Protein AF-A0A4S4M0J4-F1 (afdb_monomer)

Structure (mmCIF, N/CA/C/O backbone):
data_AF-A0A4S4M0J4-F1
#
_entry.id   AF-A0A4S4M0J4-F1
#
loop_
_atom_site.group_PDB
_atom_site.id
_atom_site.type_symbol
_atom_site.label_atom_id
_atom_site.label_alt_id
_atom_site.label_comp_id
_atom_site.label_asym_id
_atom_site.label_entity_id
_atom_site.label_seq_id
_atom_site.pdbx_PDB_ins_code
_atom_site.Cartn_x
_atom_site.Cartn_y
_atom_site.Cartn_z
_atom_site.occupancy
_atom_site.B_iso_or_equiv
_atom_site.auth_seq_id
_atom_site.auth_comp_id
_atom_site.auth_asym_id
_atom_site.auth_atom_id
_atom_site.pdbx_PDB_model_num
ATOM 1 N N . MET A 1 1 ? -16.178 -8.571 -2.410 1.00 69.69 1 MET A N 1
ATOM 2 C CA . MET A 1 1 ? -14.983 -8.823 -3.240 1.00 69.69 1 MET A CA 1
ATOM 3 C C . MET A 1 1 ? -13.783 -8.350 -2.456 1.00 69.69 1 MET A C 1
ATOM 5 O O . MET A 1 1 ? -13.814 -7.207 -2.012 1.00 69.69 1 MET A O 1
ATOM 9 N N . THR A 1 2 ? -12.814 -9.233 -2.221 1.00 88.19 2 THR A N 1
ATOM 10 C CA . THR A 1 2 ? -11.553 -8.866 -1.569 1.00 88.19 2 THR A CA 1
ATOM 11 C C . THR A 1 2 ? -10.669 -8.123 -2.563 1.00 88.19 2 THR A C 1
ATOM 13 O O . THR A 1 2 ? -10.664 -8.451 -3.751 1.00 88.19 2 THR A O 1
ATOM 16 N N . THR A 1 3 ? -9.973 -7.083 -2.115 1.00 93.06 3 THR A N 1
ATOM 17 C CA . THR A 1 3 ? -9.018 -6.355 -2.967 1.00 93.06 3 THR A CA 1
ATOM 18 C C . THR A 1 3 ? -7.692 -7.120 -3.063 1.00 93.06 3 THR A C 1
ATOM 20 O O . THR A 1 3 ? -7.375 -7.930 -2.195 1.00 93.06 3 THR A O 1
ATOM 23 N N . ALA A 1 4 ? -6.878 -6.850 -4.090 1.00 95.25 4 ALA A N 1
ATOM 24 C CA . ALA A 1 4 ? -5.557 -7.479 -4.233 1.00 95.25 4 ALA A CA 1
ATOM 25 C C . ALA A 1 4 ? -4.640 -7.213 -3.022 1.00 95.25 4 ALA A C 1
ATOM 27 O O . ALA A 1 4 ? -3.875 -8.079 -2.614 1.00 95.25 4 ALA A O 1
ATOM 28 N N . ILE A 1 5 ? -4.758 -6.039 -2.394 1.0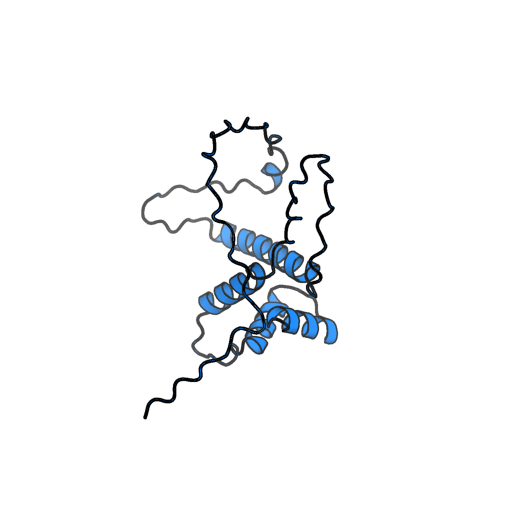0 95.50 5 ILE A N 1
ATOM 29 C CA . ILE A 1 5 ? -3.996 -5.699 -1.186 1.00 95.50 5 ILE A CA 1
ATOM 30 C C . ILE A 1 5 ? -4.524 -6.425 0.063 1.00 95.50 5 ILE A C 1
ATOM 32 O O . ILE A 1 5 ? -3.725 -6.870 0.879 1.00 95.50 5 ILE A O 1
ATOM 36 N N . GLU A 1 6 ? -5.838 -6.655 0.182 1.00 95.00 6 GLU A N 1
ATOM 37 C CA . GLU A 1 6 ? -6.399 -7.512 1.242 1.00 95.00 6 GLU A CA 1
ATOM 38 C C . GLU A 1 6 ? -5.930 -8.964 1.087 1.00 95.00 6 GLU A C 1
ATOM 40 O O . GLU A 1 6 ? -5.603 -9.617 2.077 1.00 95.00 6 GLU A O 1
ATOM 45 N N . GLN A 1 7 ? -5.858 -9.464 -0.151 1.00 96.25 7 GLN A N 1
ATOM 46 C CA . GLN A 1 7 ? -5.323 -10.796 -0.447 1.00 96.25 7 GLN A CA 1
ATOM 47 C C . GLN A 1 7 ? -3.831 -10.891 -0.102 1.00 96.25 7 GLN A C 1
ATOM 49 O O . GLN A 1 7 ? -3.422 -11.849 0.551 1.00 96.25 7 GLN A O 1
ATOM 54 N N . ALA A 1 8 ? -3.039 -9.872 -0.450 1.00 96.88 8 ALA A N 1
ATOM 55 C CA . ALA A 1 8 ? -1.618 -9.813 -0.114 1.00 96.88 8 ALA A CA 1
ATOM 56 C C . ALA A 1 8 ? -1.370 -9.820 1.401 1.00 96.88 8 ALA A C 1
ATOM 58 O O . ALA A 1 8 ? -0.534 -10.579 1.891 1.00 96.88 8 ALA A O 1
ATOM 59 N N . ILE A 1 9 ? -2.135 -9.026 2.157 1.00 96.69 9 ILE A N 1
ATOM 60 C CA . ILE A 1 9 ? -2.047 -9.002 3.622 1.00 96.69 9 ILE A CA 1
ATOM 61 C C . ILE A 1 9 ? -2.471 -10.351 4.210 1.00 96.69 9 ILE A C 1
ATOM 63 O O . ILE A 1 9 ? -1.772 -10.894 5.063 1.00 96.69 9 ILE A O 1
ATOM 67 N N . SER A 1 10 ? -3.571 -10.933 3.723 1.00 97.12 10 SER A N 1
ATOM 68 C CA . SER A 1 10 ? -4.025 -12.255 4.168 1.00 97.12 10 SER A CA 1
ATOM 69 C C . SER A 1 10 ? -2.948 -13.326 3.953 1.00 97.12 10 SER A C 1
ATOM 71 O O . SER A 1 10 ? -2.678 -14.117 4.857 1.00 97.12 10 SER A O 1
ATOM 73 N N . HIS A 1 11 ? -2.270 -13.302 2.803 1.00 97.88 11 HIS A N 1
ATOM 74 C CA . HIS A 1 11 ? -1.171 -14.213 2.491 1.00 97.88 11 HIS A CA 1
ATOM 75 C C . HIS A 1 11 ? 0.030 -14.041 3.438 1.00 97.88 11 HIS A C 1
ATOM 77 O O . HIS A 1 11 ? 0.590 -15.028 3.920 1.00 97.88 11 HIS A O 1
ATOM 83 N N . LEU A 1 12 ? 0.412 -12.804 3.767 1.00 97.62 12 LEU A N 1
ATOM 84 C CA . L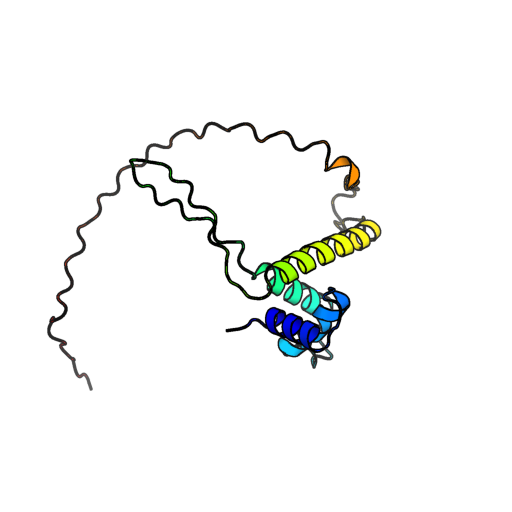EU A 1 12 ? 1.487 -12.539 4.733 1.00 97.62 12 LEU A CA 1
ATOM 85 C C . LEU A 1 12 ? 1.140 -13.031 6.139 1.00 97.62 12 LEU A C 1
ATOM 87 O O . LEU A 1 12 ? 1.976 -13.638 6.805 1.00 97.62 12 LEU A O 1
ATOM 91 N N . ILE A 1 13 ? -0.109 -12.840 6.568 1.00 97.12 13 ILE A N 1
ATOM 92 C CA . ILE A 1 13 ? -0.591 -13.337 7.862 1.00 97.12 13 ILE A CA 1
ATOM 93 C C . ILE A 1 13 ? -0.538 -14.869 7.899 1.00 97.12 13 ILE A C 1
ATOM 95 O O . ILE A 1 13 ? -0.057 -15.448 8.873 1.00 97.12 13 ILE A O 1
ATOM 99 N N . GLN A 1 14 ? -0.982 -15.536 6.829 1.00 97.69 14 GLN A N 1
ATOM 100 C CA . GLN A 1 14 ? -0.949 -17.000 6.724 1.00 97.69 14 GLN A CA 1
ATOM 101 C C . GLN A 1 14 ? 0.481 -17.551 6.740 1.00 97.69 14 GLN A C 1
ATOM 103 O O . GLN A 1 14 ? 0.750 -18.554 7.399 1.00 97.69 14 GLN A O 1
ATOM 108 N N . THR A 1 15 ? 1.409 -16.870 6.066 1.00 98.00 15 THR A N 1
ATOM 109 C CA . THR A 1 15 ? 2.832 -17.245 6.024 1.00 98.00 15 THR A CA 1
ATOM 110 C C . THR A 1 15 ? 3.630 -16.756 7.238 1.00 98.00 15 THR A C 1
ATOM 112 O O . THR A 1 15 ? 4.825 -17.032 7.330 1.00 98.00 15 THR A O 1
ATOM 115 N N . ARG A 1 16 ? 2.980 -16.077 8.198 1.00 97.25 16 ARG A N 1
ATOM 116 C CA . ARG A 1 16 ? 3.592 -15.482 9.402 1.00 97.25 16 ARG A CA 1
ATOM 117 C C . ARG A 1 16 ? 4.748 -14.526 9.088 1.00 97.25 16 ARG A C 1
ATOM 119 O O . ARG A 1 16 ? 5.715 -14.442 9.842 1.00 97.25 16 ARG A O 1
ATOM 126 N N . GLN A 1 17 ? 4.643 -13.808 7.977 1.00 97.81 17 GLN A N 1
ATOM 127 C CA . GLN A 1 17 ? 5.608 -12.795 7.569 1.00 97.81 17 GLN A CA 1
ATOM 128 C C . GLN A 1 17 ? 5.212 -11.403 8.087 1.00 97.81 17 GLN A C 1
ATOM 130 O O . GLN A 1 17 ? 4.028 -11.135 8.311 1.00 97.81 17 GLN A O 1
ATOM 135 N N . PRO A 1 18 ? 6.184 -10.493 8.280 1.00 96.62 18 PRO A N 1
ATOM 136 C CA . PRO A 1 18 ? 5.899 -9.146 8.755 1.00 96.62 18 PRO A CA 1
ATOM 137 C C . PRO A 1 18 ? 5.164 -8.317 7.691 1.00 96.62 18 PRO A C 1
ATOM 139 O O . PRO A 1 18 ? 5.561 -8.271 6.525 1.00 96.62 18 PRO A O 1
ATOM 142 N N . ILE A 1 19 ? 4.125 -7.593 8.111 1.00 96.62 19 ILE A N 1
ATOM 143 C CA . ILE A 1 19 ? 3.335 -6.707 7.244 1.00 96.62 19 ILE A CA 1
ATOM 144 C C . ILE A 1 19 ? 4.090 -5.386 7.068 1.00 96.62 19 ILE A C 1
ATOM 146 O O . ILE A 1 19 ? 3.825 -4.396 7.738 1.00 96.62 19 ILE A O 1
ATOM 150 N N . THR A 1 20 ? 5.075 -5.391 6.176 1.00 96.12 20 THR A N 1
ATOM 151 C CA . THR A 1 20 ? 5.873 -4.210 5.815 1.00 96.12 20 THR A CA 1
ATOM 152 C C . THR A 1 20 ? 5.783 -3.959 4.315 1.00 96.12 20 THR A C 1
ATOM 154 O O . THR A 1 20 ? 5.588 -4.898 3.543 1.00 96.12 20 THR A O 1
ATOM 157 N N . VAL A 1 21 ? 5.976 -2.710 3.876 1.00 93.88 21 VAL A N 1
ATOM 158 C CA . VAL A 1 21 ? 5.891 -2.317 2.451 1.00 93.88 21 VAL A CA 1
ATOM 159 C C . VAL A 1 21 ? 6.728 -3.229 1.544 1.00 93.88 21 VAL A C 1
ATOM 161 O O . VAL A 1 21 ? 6.234 -3.689 0.520 1.00 93.88 21 VAL A O 1
ATOM 164 N N . SER A 1 22 ? 7.959 -3.555 1.949 1.00 93.62 22 SER A N 1
ATOM 165 C CA . SER A 1 22 ? 8.889 -4.393 1.178 1.00 93.62 22 SER A CA 1
ATOM 166 C C . SER A 1 22 ? 8.387 -5.822 0.951 1.00 93.62 22 SER A C 1
ATOM 168 O O . SER A 1 22 ? 8.733 -6.428 -0.056 1.00 93.62 22 SER A O 1
ATOM 170 N N . HIS A 1 23 ? 7.569 -6.352 1.864 1.00 96.12 23 HIS A N 1
ATOM 171 C CA . HIS A 1 23 ? 6.988 -7.693 1.752 1.00 96.12 23 HIS A CA 1
ATOM 172 C C . HIS A 1 23 ? 5.612 -7.655 1.077 1.00 96.12 23 HIS A C 1
ATOM 174 O O . HIS A 1 23 ? 5.282 -8.531 0.281 1.00 96.12 23 HIS A O 1
ATOM 180 N N . VAL A 1 24 ? 4.814 -6.619 1.352 1.00 96.44 24 VAL A N 1
ATOM 181 C CA . VAL A 1 24 ? 3.462 -6.473 0.796 1.00 96.44 24 VAL A CA 1
ATOM 182 C C . VAL A 1 24 ? 3.500 -6.131 -0.688 1.00 96.44 24 VAL A C 1
ATOM 184 O O . VAL A 1 24 ? 2.731 -6.712 -1.445 1.00 96.44 24 VAL A O 1
ATOM 187 N N . LEU A 1 25 ? 4.379 -5.222 -1.119 1.00 94.25 25 LEU A N 1
ATOM 188 C CA . LEU A 1 25 ? 4.454 -4.760 -2.507 1.00 94.25 25 LEU A CA 1
ATOM 189 C C . LEU A 1 25 ? 4.634 -5.904 -3.527 1.00 94.25 25 LEU A C 1
ATOM 191 O O . LEU A 1 25 ? 3.804 -5.996 -4.433 1.00 94.25 25 LEU A O 1
ATOM 195 N N . PRO A 1 26 ? 5.634 -6.803 -3.414 1.00 94.62 26 PRO A N 1
ATOM 196 C CA . PRO A 1 26 ? 5.817 -7.870 -4.402 1.00 94.62 26 PRO A CA 1
ATOM 197 C C . PRO A 1 26 ? 4.629 -8.842 -4.447 1.00 94.62 26 PRO A C 1
ATOM 199 O O . PRO A 1 26 ? 4.200 -9.247 -5.527 1.00 94.62 26 PRO A O 1
ATOM 202 N N . ILE A 1 27 ? 4.042 -9.163 -3.292 1.00 96.81 27 ILE A N 1
ATOM 203 C CA . ILE A 1 27 ? 2.876 -10.052 -3.195 1.00 96.81 27 ILE A CA 1
ATOM 204 C C . ILE A 1 27 ? 1.622 -9.367 -3.756 1.00 96.81 27 ILE A C 1
ATOM 206 O O . ILE A 1 27 ? 0.816 -9.990 -4.445 1.00 96.81 27 ILE A O 1
ATOM 210 N N . TYR A 1 28 ? 1.457 -8.066 -3.510 1.00 96.06 28 TYR A N 1
ATOM 211 C CA . TYR A 1 28 ? 0.389 -7.268 -4.101 1.00 96.06 28 TYR A CA 1
ATOM 212 C C . TYR A 1 28 ? 0.469 -7.283 -5.627 1.00 96.06 28 TYR A C 1
ATOM 214 O O . TYR A 1 28 ? -0.548 -7.518 -6.276 1.00 96.06 28 TYR A O 1
ATOM 222 N N . LEU A 1 29 ? 1.659 -7.081 -6.204 1.00 94.75 29 LEU A N 1
ATOM 223 C CA . LEU A 1 29 ? 1.847 -7.134 -7.656 1.00 94.75 29 LEU A CA 1
ATOM 224 C C . LEU A 1 29 ? 1.487 -8.515 -8.217 1.00 94.75 29 LEU A C 1
ATOM 226 O O . LEU A 1 29 ? 0.901 -8.596 -9.296 1.00 94.75 29 LEU A O 1
ATOM 230 N N . GLN A 1 30 ? 1.738 -9.585 -7.460 1.00 95.38 30 GLN A N 1
ATOM 231 C CA . GLN A 1 30 ? 1.339 -10.941 -7.836 1.00 95.38 30 GLN A CA 1
ATOM 232 C 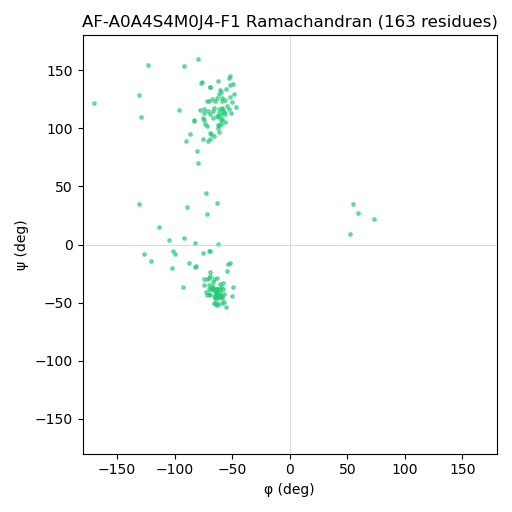C . GLN A 1 30 ? -0.181 -11.092 -7.897 1.00 95.38 30 GLN A C 1
ATOM 234 O O . GLN A 1 30 ? -0.709 -11.512 -8.926 1.00 95.38 30 GLN A O 1
ATOM 239 N N . PHE A 1 31 ? -0.900 -10.687 -6.847 1.00 95.44 31 PHE A N 1
ATOM 240 C CA . PHE A 1 31 ? -2.368 -10.748 -6.826 1.00 95.44 31 PHE A CA 1
ATOM 241 C C . PHE A 1 31 ? -3.035 -9.753 -7.781 1.00 95.44 31 PHE A C 1
ATOM 243 O O . PHE A 1 31 ? -4.138 -10.002 -8.262 1.00 95.44 31 PHE A O 1
ATOM 250 N N . ALA A 1 32 ? -2.374 -8.637 -8.087 1.00 94.31 32 ALA A N 1
ATOM 251 C CA . ALA A 1 32 ? -2.827 -7.676 -9.086 1.00 94.31 32 ALA A CA 1
ATOM 252 C C . ALA A 1 32 ? -2.600 -8.158 -10.532 1.00 94.31 32 ALA A C 1
ATOM 254 O O . ALA A 1 32 ? -3.057 -7.495 -11.462 1.00 94.31 32 ALA A O 1
ATOM 255 N N . GLY A 1 33 ? -1.904 -9.286 -10.737 1.00 93.25 33 GLY A N 1
ATOM 256 C CA . GLY A 1 33 ? -1.560 -9.797 -12.068 1.00 93.25 33 GLY A CA 1
ATOM 257 C C . GLY A 1 33 ? -0.464 -8.988 -12.772 1.00 93.25 33 GLY A C 1
ATOM 258 O O . GLY A 1 33 ? -0.367 -9.018 -13.995 1.00 93.25 33 GLY A O 1
ATOM 259 N N . LEU A 1 34 ? 0.350 -8.256 -12.009 1.00 90.88 34 LEU A N 1
ATOM 260 C CA . LEU A 1 34 ? 1.403 -7.358 -12.490 1.00 90.88 34 LEU A CA 1
ATOM 261 C C . LEU A 1 34 ? 2.818 -7.961 -12.386 1.00 90.88 34 LEU A C 1
ATOM 263 O O . LEU A 1 34 ? 3.764 -7.364 -12.887 1.00 90.88 34 LEU A O 1
ATOM 267 N N . SER A 1 35 ? 2.988 -9.145 -11.785 1.00 81.56 35 SER A N 1
ATOM 268 C CA . SER A 1 35 ? 4.312 -9.771 -11.587 1.00 81.56 35 SER A CA 1
ATOM 269 C C . SER A 1 35 ? 5.014 -10.267 -12.852 1.00 81.56 35 SER A C 1
ATOM 271 O O . SER A 1 35 ? 6.229 -10.416 -12.836 1.00 81.56 35 SER A O 1
ATOM 273 N N . SER A 1 36 ? 4.283 -10.560 -13.932 1.00 75.88 36 SER A N 1
ATOM 274 C CA . SER A 1 36 ? 4.862 -11.152 -15.153 1.00 75.88 36 SER A CA 1
ATOM 275 C C . SER A 1 36 ? 5.306 -10.117 -16.190 1.00 75.88 36 SER A C 1
ATOM 277 O O . SER A 1 36 ? 5.674 -10.472 -17.309 1.00 75.88 36 SER A O 1
ATOM 279 N N . MET A 1 37 ? 5.236 -8.835 -15.854 1.00 61.00 37 MET A N 1
ATOM 280 C CA . MET A 1 37 ? 5.527 -7.765 -16.790 1.00 61.00 37 MET A CA 1
ATOM 281 C C . MET A 1 37 ? 7.015 -7.431 -16.693 1.00 61.00 37 MET A C 1
ATOM 283 O O . MET A 1 37 ? 7.409 -6.566 -15.916 1.00 61.00 37 MET A O 1
ATOM 287 N N . ALA A 1 38 ? 7.840 -8.114 -17.488 1.00 66.81 38 ALA A N 1
ATOM 288 C CA . ALA A 1 38 ? 9.246 -7.747 -17.691 1.00 66.81 38 ALA A CA 1
ATOM 289 C C . ALA A 1 38 ? 9.418 -6.272 -18.131 1.00 66.81 38 ALA A C 1
ATOM 291 O O . ALA A 1 38 ? 10.496 -5.710 -17.971 1.00 66.81 38 ALA A O 1
ATOM 292 N N . ASP A 1 39 ? 8.332 -5.645 -18.597 1.00 67.50 39 ASP A N 1
ATOM 293 C CA . ASP A 1 39 ? 8.256 -4.249 -19.030 1.00 67.50 39 ASP A CA 1
ATOM 294 C C . ASP A 1 39 ? 7.540 -3.315 -18.033 1.00 67.50 39 ASP A C 1
ATOM 296 O O . ASP A 1 39 ? 7.314 -2.143 -18.349 1.00 67.50 39 ASP A O 1
ATOM 300 N N . LEU A 1 40 ? 7.114 -3.789 -16.851 1.00 81.88 40 LEU A N 1
ATOM 301 C CA . LEU A 1 40 ? 6.436 -2.901 -15.904 1.00 81.88 40 LEU A CA 1
ATOM 302 C C . LEU A 1 40 ? 7.453 -1.973 -15.258 1.00 81.88 40 LEU A C 1
ATOM 304 O O . LEU A 1 40 ? 8.223 -2.368 -14.384 1.00 81.88 40 LEU A O 1
ATOM 308 N N . ASP A 1 41 ? 7.391 -0.715 -15.672 1.00 88.31 41 ASP A N 1
ATOM 309 C CA . ASP A 1 41 ? 8.132 0.368 -15.052 1.00 88.31 41 ASP A CA 1
ATOM 310 C C . ASP A 1 41 ? 7.884 0.382 -13.534 1.00 88.31 41 ASP A C 1
ATOM 312 O O . ASP A 1 41 ? 6.736 0.418 -13.066 1.00 88.31 41 ASP A O 1
ATOM 316 N N . SER A 1 42 ? 8.973 0.375 -12.764 1.00 83.69 42 SER A N 1
ATOM 317 C CA . SER A 1 42 ? 8.978 0.443 -11.301 1.00 83.69 42 SER A CA 1
ATOM 318 C C . SER A 1 42 ? 8.092 1.578 -10.784 1.00 83.69 42 SER A C 1
ATOM 320 O O . SER A 1 42 ? 7.382 1.409 -9.791 1.00 83.69 42 SER A O 1
ATOM 322 N N . MET A 1 43 ? 8.059 2.714 -11.489 1.00 84.25 43 MET A N 1
ATOM 323 C CA . MET A 1 43 ? 7.196 3.845 -11.130 1.00 84.25 43 MET A CA 1
ATOM 324 C C . MET A 1 43 ? 5.708 3.493 -11.223 1.00 84.25 43 MET A C 1
ATOM 326 O O . MET A 1 43 ? 4.921 3.858 -10.350 1.00 84.25 43 MET A O 1
ATOM 330 N N . THR A 1 44 ? 5.306 2.735 -12.243 1.00 88.94 44 THR A N 1
ATOM 331 C CA . THR A 1 44 ? 3.910 2.307 -12.416 1.00 88.94 44 THR A CA 1
ATOM 332 C C . THR A 1 44 ? 3.500 1.305 -11.335 1.00 88.94 44 THR A C 1
ATOM 334 O O . THR A 1 44 ? 2.384 1.381 -10.809 1.00 88.94 44 THR A O 1
ATOM 337 N N . ALA A 1 45 ? 4.401 0.399 -10.948 1.00 89.50 45 ALA A N 1
ATOM 338 C CA . ALA A 1 45 ? 4.177 -0.525 -9.837 1.00 89.50 45 ALA A CA 1
ATOM 339 C C . ALA A 1 45 ? 3.939 0.223 -8.511 1.00 89.50 45 ALA A C 1
ATOM 341 O O . ALA A 1 45 ? 2.992 -0.083 -7.785 1.00 89.50 45 ALA A O 1
ATOM 342 N N . ILE A 1 46 ? 4.737 1.258 -8.234 1.00 90.50 46 ILE A N 1
ATOM 343 C CA . ILE A 1 46 ? 4.582 2.091 -7.034 1.00 90.50 46 ILE A CA 1
ATOM 344 C C . ILE A 1 46 ? 3.259 2.867 -7.077 1.00 90.50 46 ILE A C 1
ATOM 346 O O . ILE A 1 46 ? 2.463 2.764 -6.146 1.00 90.50 46 ILE A O 1
ATOM 350 N N . ILE A 1 47 ? 2.960 3.569 -8.175 1.00 91.12 47 ILE A N 1
ATOM 351 C CA . ILE A 1 47 ? 1.728 4.370 -8.304 1.00 91.12 47 ILE A CA 1
ATOM 352 C C . ILE A 1 47 ? 0.476 3.495 -8.166 1.00 91.12 47 ILE A C 1
ATOM 354 O O . ILE A 1 47 ? -0.517 3.891 -7.550 1.00 91.12 47 ILE A O 1
ATOM 358 N N . THR A 1 48 ? 0.479 2.297 -8.753 1.00 93.19 48 THR A N 1
ATOM 359 C CA . THR A 1 48 ? -0.660 1.374 -8.628 1.00 93.19 48 THR A CA 1
ATOM 360 C C . THR A 1 48 ? -0.824 0.866 -7.200 1.00 93.19 48 THR A C 1
ATOM 362 O O . THR A 1 48 ? -1.960 0.761 -6.731 1.00 93.19 48 THR A O 1
ATOM 365 N N . PHE A 1 49 ? 0.277 0.610 -6.494 1.00 93.75 49 PHE A N 1
ATOM 366 C CA . PHE A 1 49 ? 0.258 0.247 -5.081 1.00 93.75 49 PHE A CA 1
ATOM 367 C C . PHE A 1 49 ? -0.260 1.389 -4.192 1.00 93.75 49 PHE A C 1
ATOM 369 O O . PHE A 1 49 ? -1.148 1.169 -3.366 1.00 93.75 49 PHE A O 1
ATOM 376 N N . GLU A 1 50 ? 0.195 2.624 -4.411 1.00 93.19 50 GLU A N 1
ATOM 377 C CA . GLU A 1 50 ? -0.310 3.816 -3.715 1.00 93.19 50 GLU A CA 1
ATOM 378 C C . GLU A 1 50 ? -1.818 3.988 -3.909 1.00 93.19 50 GLU A C 1
ATOM 380 O O . GLU A 1 50 ? -2.570 4.121 -2.940 1.00 93.19 50 GLU A O 1
ATOM 385 N N . ARG A 1 51 ? -2.287 3.910 -5.161 1.00 92.88 51 ARG A N 1
ATOM 386 C CA . ARG A 1 51 ? -3.719 3.990 -5.482 1.00 92.88 51 ARG A CA 1
ATOM 387 C C . ARG A 1 51 ? -4.515 2.883 -4.803 1.00 92.88 51 ARG A C 1
ATOM 389 O O . ARG A 1 51 ? -5.650 3.122 -4.395 1.00 92.88 51 ARG A O 1
ATOM 396 N N . ALA A 1 52 ? -3.955 1.680 -4.683 1.00 93.06 52 ALA A N 1
ATOM 397 C CA . ALA A 1 52 ? -4.612 0.587 -3.979 1.00 93.06 52 ALA A CA 1
ATOM 398 C C . ALA A 1 52 ? -4.770 0.891 -2.487 1.00 93.06 52 ALA A C 1
ATOM 400 O O . ALA A 1 52 ? -5.874 0.719 -1.972 1.00 93.06 52 ALA A O 1
ATOM 401 N N . MET A 1 53 ? -3.726 1.402 -1.824 1.00 91.31 53 MET A N 1
ATOM 402 C CA . MET A 1 53 ? -3.786 1.824 -0.419 1.00 91.31 53 MET A CA 1
ATOM 403 C C . MET A 1 53 ? -4.760 2.985 -0.195 1.00 91.31 53 MET A C 1
ATOM 405 O O . MET A 1 53 ? -5.461 3.001 0.816 1.00 91.31 53 MET A O 1
ATOM 409 N N . ASP A 1 54 ? -4.838 3.949 -1.114 1.00 87.06 54 ASP A N 1
ATOM 410 C CA . ASP A 1 54 ? -5.728 5.115 -0.994 1.00 87.06 54 ASP A CA 1
ATOM 411 C C . ASP A 1 54 ? -7.206 4.764 -1.242 1.00 87.06 54 ASP A C 1
ATOM 413 O O . ASP A 1 54 ? -8.117 5.309 -0.620 1.00 87.06 54 ASP A O 1
ATOM 417 N N . LYS A 1 55 ? -7.468 3.749 -2.076 1.00 83.62 55 LYS A N 1
ATOM 418 C CA . LYS A 1 55 ? -8.824 3.238 -2.344 1.00 83.62 55 LYS A CA 1
ATOM 419 C C . LYS A 1 55 ? -9.448 2.497 -1.152 1.00 83.62 55 LYS A C 1
ATOM 421 O O . LYS A 1 55 ? -10.620 2.100 -1.221 1.00 83.62 55 LYS A O 1
ATOM 426 N N . HIS A 1 56 ? -8.707 2.280 -0.063 1.00 69.94 56 HIS A N 1
ATOM 427 C CA . HIS A 1 56 ? -9.309 1.831 1.189 1.00 69.94 56 HIS A CA 1
ATOM 428 C C . HIS A 1 56 ? -10.146 2.974 1.764 1.00 69.94 56 HIS A C 1
ATOM 430 O O . HIS A 1 56 ? -9.579 4.009 2.114 1.00 69.94 56 HIS A O 1
ATOM 436 N N . PRO A 1 57 ? -11.488 2.821 1.806 1.00 64.81 57 PRO A N 1
ATOM 437 C CA . PRO A 1 57 ? -12.388 3.910 2.124 1.00 64.81 57 PRO A CA 1
ATOM 438 C C . PRO A 1 57 ? -11.990 4.483 3.472 1.00 64.81 57 PRO A C 1
ATOM 440 O O . PRO A 1 57 ? -11.953 3.755 4.465 1.00 64.81 57 PRO A O 1
ATOM 443 N N . ALA A 1 58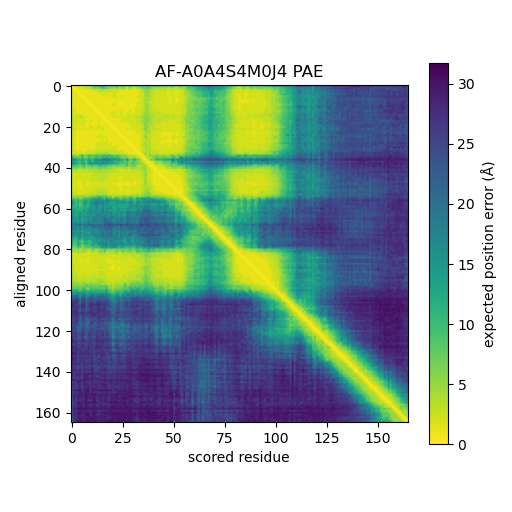 ? -11.724 5.789 3.488 1.00 58.94 58 ALA A N 1
ATOM 444 C CA . ALA A 1 58 ? -11.709 6.536 4.729 1.00 58.94 58 ALA A CA 1
ATOM 445 C C . ALA A 1 58 ? -13.009 6.207 5.480 1.00 58.94 58 ALA A C 1
ATOM 447 O O . ALA A 1 58 ? -14.058 6.100 4.825 1.00 58.94 58 ALA A O 1
ATOM 448 N N . PRO A 1 59 ? -12.953 5.997 6.809 1.00 59.25 59 PRO A N 1
ATOM 449 C CA . PRO A 1 59 ? -14.125 5.657 7.599 1.00 59.25 59 PRO A CA 1
ATOM 450 C C . PRO A 1 59 ? -15.250 6.604 7.210 1.00 59.25 59 PRO A C 1
ATOM 452 O O . PRO A 1 59 ? -15.097 7.824 7.299 1.00 59.25 59 PRO A O 1
ATOM 455 N N . SER A 1 60 ? -16.342 6.050 6.677 1.00 57.16 60 SER A N 1
ATOM 456 C CA . SER A 1 60 ? -17.459 6.860 6.213 1.00 57.16 60 SER A CA 1
ATOM 457 C C . SER A 1 60 ? -17.943 7.660 7.409 1.00 57.16 60 SER A C 1
ATOM 459 O O . SER A 1 60 ? -18.490 7.082 8.353 1.00 57.16 60 SER A O 1
ATOM 461 N N . TYR A 1 61 ? -17.681 8.970 7.394 1.00 58.28 61 TYR A N 1
ATOM 462 C CA . TYR A 1 61 ? -18.123 9.850 8.461 1.00 58.28 61 TYR A CA 1
ATOM 463 C C . TYR A 1 61 ? -19.617 9.618 8.663 1.00 58.28 61 TYR A C 1
ATOM 465 O O . TYR A 1 61 ? -20.348 9.484 7.672 1.00 58.28 61 TYR A O 1
ATOM 473 N N . PRO A 1 62 ? -20.082 9.536 9.919 1.00 60.41 62 PRO A N 1
ATOM 474 C CA . PRO A 1 62 ? -21.495 9.366 10.185 1.00 60.41 62 PRO A CA 1
ATOM 475 C C . PRO A 1 62 ? -22.208 10.525 9.491 1.00 60.41 62 PRO A C 1
ATOM 477 O O . PRO A 1 62 ? -21.997 11.692 9.825 1.00 60.41 62 PRO A O 1
ATOM 480 N N . ILE A 1 63 ? -22.990 10.209 8.455 1.00 61.12 63 ILE A N 1
ATOM 481 C CA . ILE A 1 63 ? -23.792 11.198 7.744 1.00 61.12 63 ILE A CA 1
ATOM 482 C C . ILE A 1 63 ? -24.764 11.723 8.792 1.00 61.12 63 ILE A C 1
ATOM 484 O O . ILE A 1 63 ? -25.707 11.024 9.165 1.00 61.12 63 ILE A O 1
ATOM 488 N N . ALA A 1 64 ? -24.495 12.918 9.317 1.00 59.66 64 ALA A N 1
ATOM 489 C CA . ALA A 1 64 ? -25.347 13.556 10.302 1.00 59.66 64 ALA A CA 1
ATOM 490 C C . ALA A 1 64 ? -26.721 13.774 9.660 1.00 59.66 64 ALA A C 1
ATOM 492 O O . ALA A 1 64 ? -26.934 14.728 8.905 1.00 59.66 64 ALA A O 1
ATOM 493 N N . LYS A 1 65 ? -27.658 12.857 9.916 1.00 57.72 65 LYS A N 1
ATOM 494 C CA . LYS A 1 65 ? -29.052 13.049 9.539 1.00 57.72 65 LYS A CA 1
ATOM 495 C C . LYS A 1 65 ? -29.561 14.217 10.369 1.00 57.72 65 LYS A C 1
ATOM 497 O O . LYS A 1 65 ? -29.516 14.208 11.596 1.00 57.72 65 LYS A O 1
ATOM 502 N N . ARG A 1 66 ? -29.947 15.283 9.674 1.00 53.31 66 ARG A N 1
ATOM 503 C CA . ARG A 1 66 ? -30.357 16.547 10.276 1.00 53.31 66 ARG A CA 1
ATOM 504 C C . ARG A 1 66 ? -31.799 16.432 10.763 1.00 53.31 66 ARG A C 1
ATOM 506 O O . ARG A 1 66 ? -32.690 17.056 10.192 1.00 53.31 66 ARG A O 1
ATOM 513 N N . ASP A 1 67 ? -32.019 15.650 11.813 1.00 59.44 67 ASP A N 1
ATOM 514 C CA . ASP A 1 67 ? -33.274 15.706 12.552 1.00 59.44 67 ASP A CA 1
ATOM 515 C C . ASP A 1 67 ? -33.290 17.011 13.350 1.00 59.44 67 ASP A C 1
ATOM 517 O O . ASP A 1 67 ? -32.364 17.329 14.098 1.00 59.44 67 ASP A O 1
ATOM 521 N N . LYS A 1 68 ? -34.325 17.828 13.130 1.00 65.50 68 LYS A N 1
ATOM 522 C CA . LYS A 1 68 ? -34.426 19.222 13.604 1.00 65.50 68 LYS A CA 1
ATOM 523 C C . LYS A 1 68 ? -34.422 19.388 15.131 1.00 65.50 68 LYS A C 1
ATOM 525 O O . LYS A 1 68 ? -34.493 20.524 15.591 1.00 65.50 68 LYS A O 1
ATOM 530 N N . THR A 1 69 ? -34.321 18.312 15.908 1.00 59.53 69 THR A N 1
ATOM 531 C CA . THR A 1 69 ? -34.696 18.344 17.327 1.00 59.53 69 THR A CA 1
ATOM 532 C C . THR A 1 69 ? -33.614 17.851 18.289 1.00 59.53 69 THR A C 1
ATOM 534 O O . THR A 1 69 ? -33.775 18.059 19.483 1.00 59.53 69 THR A O 1
ATOM 537 N N . LYS A 1 70 ? -32.491 17.276 17.835 1.00 57.34 70 LYS A N 1
ATOM 538 C CA . LYS A 1 70 ? -31.325 16.964 18.694 1.00 57.34 70 LYS A CA 1
ATOM 539 C C . LYS A 1 70 ? -30.136 16.5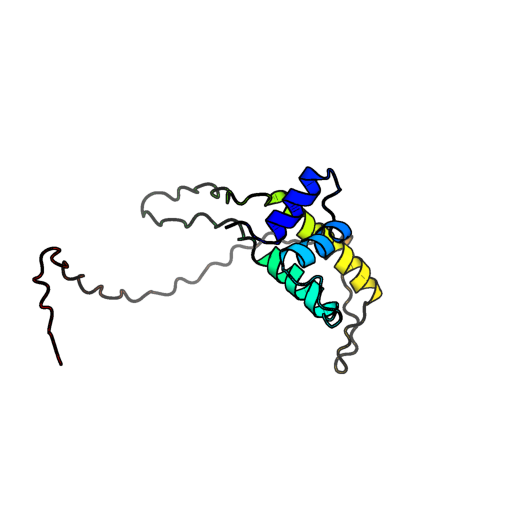55 17.818 1.00 57.34 70 LYS A C 1
ATOM 541 O O . LYS A 1 70 ? -30.244 15.595 17.063 1.00 57.34 70 LYS A O 1
ATOM 546 N N . MET A 1 71 ? -29.002 17.258 17.916 1.00 50.34 71 MET A N 1
ATOM 547 C CA . MET A 1 71 ? -27.732 16.755 17.374 1.00 50.34 71 MET A CA 1
ATOM 548 C C . MET A 1 71 ? -27.299 15.563 18.226 1.00 50.34 71 MET A C 1
ATOM 550 O O . MET A 1 71 ? -26.641 15.726 19.248 1.00 50.34 71 MET A O 1
ATOM 554 N N . VAL A 1 72 ? -27.707 14.364 17.825 1.00 60.16 72 VAL A N 1
ATOM 555 C CA . VAL A 1 72 ? -27.099 13.135 18.327 1.00 60.16 72 VAL A CA 1
ATOM 556 C C . VAL A 1 72 ? -25.851 12.908 17.486 1.00 60.16 72 VAL A C 1
ATOM 558 O O . VAL A 1 72 ? -25.939 12.573 16.305 1.00 60.16 72 VAL A O 1
ATOM 561 N N . THR A 1 73 ? -24.684 13.152 18.076 1.00 58.75 73 THR A N 1
ATOM 562 C CA . THR A 1 73 ? -23.398 12.761 17.496 1.00 58.75 73 THR A CA 1
ATOM 563 C C . THR A 1 73 ? -23.360 11.236 17.472 1.00 58.75 73 THR A C 1
ATOM 565 O O . THR A 1 73 ? -23.039 10.601 18.472 1.00 58.75 73 THR A O 1
ATOM 568 N N . LEU A 1 74 ? -23.765 10.631 16.356 1.00 61.94 74 LEU A N 1
ATOM 569 C CA . LEU A 1 74 ? -23.583 9.199 16.155 1.00 61.94 74 LEU A CA 1
ATOM 570 C C . LEU A 1 74 ? -22.082 8.949 16.027 1.00 61.94 74 LEU A C 1
ATOM 572 O O . LEU A 1 74 ? -21.419 9.592 15.212 1.00 61.94 74 LEU A O 1
ATOM 576 N N . ALA A 1 75 ? -21.550 8.053 16.859 1.00 62.28 75 ALA A N 1
ATOM 577 C CA . ALA A 1 75 ? -20.170 7.607 16.747 1.00 62.28 75 ALA A CA 1
ATOM 578 C C . ALA A 1 75 ? -19.905 7.117 15.308 1.00 62.28 75 ALA A C 1
ATOM 580 O O . ALA A 1 75 ? -20.807 6.526 14.699 1.00 62.28 75 ALA A O 1
ATOM 581 N N . PRO A 1 76 ? -18.709 7.365 14.741 1.00 58.31 76 PRO A N 1
ATOM 582 C CA . PRO A 1 76 ? -18.343 6.835 13.436 1.00 58.31 76 PRO A CA 1
ATOM 583 C C . PRO A 1 76 ? -18.610 5.334 13.401 1.00 58.31 76 PRO A C 1
ATOM 585 O O . PRO A 1 76 ? -18.113 4.593 14.249 1.00 58.31 76 PRO A O 1
ATOM 588 N N . LEU A 1 77 ? -19.429 4.888 12.448 1.00 58.19 77 LEU A N 1
ATOM 589 C CA . LEU A 1 77 ? -19.624 3.460 12.252 1.00 58.19 77 LEU A CA 1
ATOM 590 C C . LEU A 1 77 ? -18.277 2.889 11.798 1.00 58.19 77 LEU A C 1
ATOM 592 O O . LEU A 1 77 ? -17.733 3.379 10.804 1.00 58.19 77 LEU A O 1
ATOM 596 N N . PRO A 1 78 ? -17.717 1.889 12.499 1.00 59.41 78 PRO A N 1
ATOM 597 C CA . PRO A 1 78 ? -16.467 1.285 12.079 1.00 59.41 78 PRO A CA 1
ATOM 598 C C . PRO A 1 78 ? -16.687 0.675 10.695 1.00 59.41 78 PRO A C 1
ATOM 600 O O . PRO A 1 78 ? -17.514 -0.226 10.525 1.00 59.41 78 PRO A O 1
ATOM 603 N N . CYS A 1 79 ? -15.977 1.185 9.686 1.00 60.41 79 CYS A N 1
ATOM 604 C CA . CYS A 1 79 ? -15.920 0.531 8.388 1.00 60.41 79 CYS A CA 1
ATOM 605 C C . CYS A 1 79 ? -15.325 -0.864 8.609 1.00 60.41 79 CYS A C 1
ATOM 607 O O . CYS A 1 79 ? -14.123 -1.005 8.801 1.00 60.41 79 CYS A O 1
ATOM 609 N N . LYS A 1 80 ? -16.173 -1.901 8.591 1.00 68.62 80 LYS A N 1
ATOM 610 C CA . LYS A 1 80 ? -15.786 -3.315 8.743 1.00 68.62 80 LYS A CA 1
ATOM 611 C C . LYS A 1 80 ? -15.074 -3.855 7.495 1.00 68.62 80 LYS A C 1
ATOM 613 O O . LYS A 1 80 ? -15.416 -4.930 7.005 1.00 68.62 80 LYS A O 1
ATOM 618 N N . ARG A 1 81 ? -14.135 -3.104 6.918 1.00 74.19 81 ARG A N 1
ATOM 619 C CA . ARG A 1 81 ? -13.236 -3.695 5.926 1.00 74.19 81 ARG A CA 1
ATOM 620 C C . ARG A 1 81 ? -12.180 -4.514 6.646 1.00 74.19 81 ARG A C 1
ATOM 622 O O . ARG A 1 81 ? -11.685 -4.121 7.700 1.00 74.19 81 ARG A O 1
ATOM 629 N N . LEU A 1 82 ? -11.886 -5.672 6.070 1.00 83.38 82 LEU A N 1
ATOM 630 C CA . LEU A 1 82 ? -10.837 -6.549 6.556 1.00 83.38 82 LEU A CA 1
ATOM 631 C C . LEU A 1 82 ? -9.498 -5.817 6.444 1.00 83.38 82 LEU A C 1
ATOM 633 O O . LEU A 1 82 ? -9.264 -5.089 5.481 1.00 83.38 82 LEU A O 1
ATOM 637 N N . TYR A 1 83 ? -8.651 -6.008 7.448 1.00 90.50 83 TYR A N 1
ATOM 638 C CA . TYR A 1 83 ? -7.283 -5.498 7.488 1.00 90.50 83 TYR A CA 1
ATOM 639 C C . TYR A 1 83 ? -7.129 -3.966 7.397 1.00 90.50 83 TYR A C 1
ATOM 641 O O . TYR A 1 83 ? -6.121 -3.459 6.906 1.00 90.50 83 TYR A O 1
ATOM 649 N N . HIS A 1 84 ? -8.139 -3.196 7.825 1.00 88.31 84 HIS A N 1
ATOM 650 C CA . HIS A 1 84 ? -8.074 -1.730 7.775 1.00 88.31 84 HIS A CA 1
ATOM 651 C C . HIS A 1 84 ? -6.892 -1.173 8.580 1.00 88.31 84 HIS A C 1
ATOM 653 O O . HIS A 1 84 ? -6.198 -0.279 8.101 1.00 88.31 84 HIS A O 1
ATOM 659 N N . ALA A 1 85 ? -6.665 -1.693 9.789 1.00 90.06 85 ALA A N 1
ATOM 660 C CA . ALA A 1 85 ? -5.594 -1.222 10.665 1.00 90.06 85 ALA A CA 1
ATOM 661 C C . ALA A 1 85 ? -4.211 -1.466 10.040 1.00 90.06 85 ALA A C 1
ATOM 663 O O . ALA A 1 85 ? -3.332 -0.612 10.108 1.00 90.06 85 ALA A O 1
ATOM 664 N N . GLU A 1 86 ? -4.053 -2.601 9.371 1.00 94.12 86 GLU A N 1
ATOM 665 C CA . GLU A 1 86 ? -2.842 -3.030 8.688 1.00 94.12 86 GLU A CA 1
ATOM 666 C C . GLU A 1 86 ? -2.576 -2.173 7.449 1.00 94.12 86 GLU A C 1
ATOM 668 O O . GLU A 1 86 ? -1.449 -1.736 7.237 1.00 94.12 86 GLU A O 1
ATOM 673 N N . VAL A 1 87 ? -3.606 -1.856 6.656 1.00 92.88 87 VAL A N 1
ATOM 674 C CA . VAL A 1 87 ? -3.464 -0.929 5.519 1.00 92.88 87 VAL A CA 1
ATOM 675 C C . VAL A 1 87 ? -3.129 0.487 5.997 1.00 92.88 87 VAL A C 1
ATOM 677 O O . VAL A 1 87 ? -2.306 1.168 5.387 1.00 92.88 87 VAL A O 1
ATOM 680 N N . GLU A 1 88 ? -3.733 0.944 7.094 1.00 90.69 88 GLU A N 1
ATOM 681 C CA . GLU A 1 88 ? -3.433 2.252 7.683 1.00 90.69 88 GLU A CA 1
ATOM 682 C C . GLU A 1 88 ? -2.007 2.314 8.247 1.00 90.69 88 GLU A C 1
ATOM 684 O O . GLU A 1 88 ? -1.321 3.329 8.104 1.00 90.69 88 GLU A O 1
ATOM 689 N N . GLN A 1 89 ? -1.527 1.221 8.841 1.00 92.75 89 GLN A N 1
ATOM 690 C CA . GLN A 1 89 ? -0.132 1.082 9.240 1.00 92.75 89 GLN A CA 1
ATOM 691 C C . GLN A 1 89 ? 0.803 1.102 8.027 1.00 92.75 89 GLN A C 1
ATOM 693 O O . GLN A 1 89 ? 1.727 1.906 8.006 1.00 92.75 89 GLN A O 1
ATOM 698 N N . LEU A 1 90 ? 0.513 0.332 6.975 1.00 94.25 90 LEU A N 1
ATOM 699 C CA . LEU A 1 90 ? 1.310 0.338 5.744 1.00 94.25 90 LEU A CA 1
ATOM 700 C C . LEU A 1 90 ? 1.388 1.717 5.100 1.00 94.25 90 LEU A C 1
ATOM 702 O O . LEU A 1 90 ? 2.446 2.100 4.610 1.00 94.25 90 LEU A O 1
ATOM 706 N N . ARG A 1 91 ? 0.289 2.477 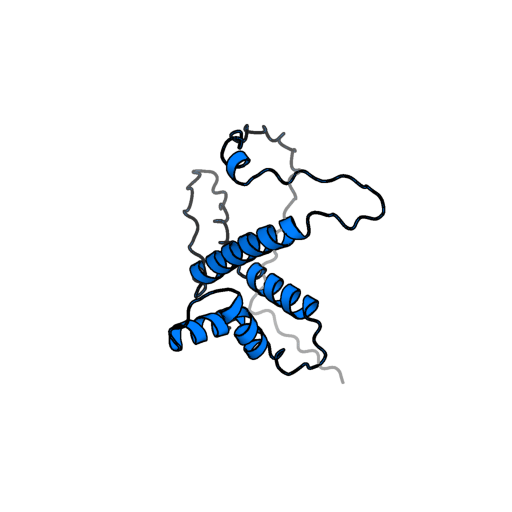5.121 1.00 92.88 91 ARG A N 1
ATOM 707 C CA . ARG A 1 91 ? 0.275 3.853 4.624 1.00 92.88 91 ARG A CA 1
ATOM 708 C C . ARG A 1 91 ? 1.242 4.726 5.425 1.00 92.88 91 ARG A C 1
ATOM 710 O O . ARG 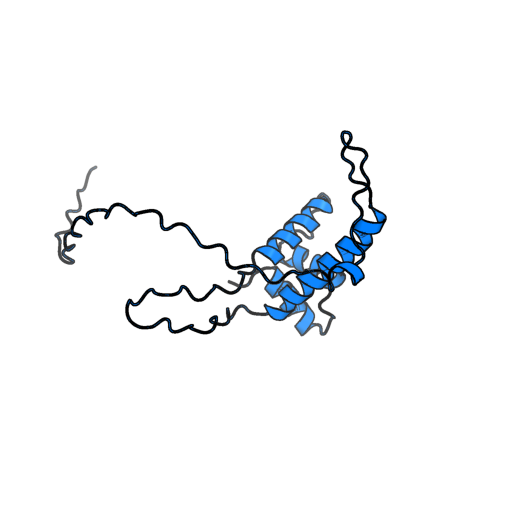A 1 91 ? 1.996 5.481 4.823 1.00 92.88 91 ARG A O 1
ATOM 717 N N . ARG A 1 92 ? 1.235 4.621 6.759 1.00 91.06 92 ARG A N 1
ATOM 718 C CA . ARG A 1 92 ? 2.168 5.365 7.621 1.00 91.06 92 ARG A CA 1
ATOM 719 C C . ARG A 1 92 ? 3.618 4.974 7.342 1.00 91.06 92 ARG A C 1
ATOM 721 O O . ARG A 1 92 ? 4.412 5.857 7.036 1.00 91.06 92 ARG A O 1
ATOM 728 N N . ASP A 1 93 ? 3.919 3.678 7.345 1.00 92.38 93 ASP A N 1
ATOM 729 C CA . ASP A 1 93 ? 5.267 3.151 7.103 1.00 92.38 93 ASP A CA 1
ATOM 730 C C . ASP A 1 93 ? 5.793 3.537 5.711 1.00 92.38 93 ASP A C 1
ATOM 732 O O . ASP A 1 93 ? 6.977 3.824 5.539 1.00 92.38 93 ASP A O 1
ATOM 736 N N . TYR A 1 94 ? 4.915 3.538 4.702 1.00 91.94 94 TYR A N 1
ATOM 737 C CA . TYR A 1 94 ? 5.250 3.961 3.345 1.00 91.94 94 TYR A CA 1
ATOM 738 C C . TYR A 1 94 ? 5.655 5.430 3.304 1.00 91.94 94 TYR A C 1
ATOM 740 O O . TYR A 1 94 ? 6.721 5.746 2.786 1.00 91.94 94 TYR A O 1
ATOM 748 N N . TRP A 1 95 ? 4.831 6.320 3.863 1.00 86.75 95 TRP A N 1
ATOM 749 C CA . TRP A 1 95 ? 5.113 7.755 3.845 1.00 86.75 95 TRP A CA 1
ATOM 750 C C . TRP A 1 95 ? 6.319 8.125 4.701 1.00 86.75 95 TRP A C 1
ATOM 752 O O . TRP A 1 95 ? 7.086 8.987 4.294 1.00 86.75 95 TRP A O 1
ATOM 762 N N . GLU A 1 96 ? 6.533 7.463 5.837 1.00 86.69 96 GLU A N 1
ATOM 763 C CA . GLU A 1 96 ? 7.726 7.670 6.664 1.00 86.69 96 GLU A CA 1
ATOM 764 C C . GLU A 1 96 ? 9.000 7.361 5.864 1.00 86.69 96 GLU A C 1
ATOM 766 O O . GLU A 1 96 ? 9.866 8.224 5.724 1.00 86.69 96 GLU A O 1
ATOM 771 N N . LYS A 1 97 ? 9.050 6.198 5.204 1.00 85.00 97 LYS A N 1
ATOM 772 C CA . LYS A 1 97 ? 10.181 5.818 4.343 1.00 85.00 97 LYS A CA 1
ATOM 773 C C . LYS A 1 97 ? 10.302 6.684 3.091 1.00 85.00 97 LYS A C 1
ATOM 775 O O . LYS A 1 97 ? 11.409 7.005 2.670 1.00 85.00 97 LYS A O 1
ATOM 780 N N . ALA A 1 98 ? 9.183 7.061 2.477 1.00 80.00 98 ALA A N 1
ATOM 781 C CA . ALA A 1 98 ? 9.178 7.930 1.304 1.00 80.00 98 ALA A CA 1
ATOM 782 C C . ALA A 1 98 ? 9.670 9.342 1.645 1.00 80.00 98 ALA A C 1
ATOM 784 O O . ALA A 1 98 ? 10.312 9.966 0.809 1.00 80.00 98 ALA A O 1
ATOM 785 N N . ILE A 1 99 ? 9.416 9.836 2.860 1.00 72.56 99 ILE A N 1
ATOM 786 C CA . ILE A 1 99 ? 9.960 11.105 3.356 1.00 72.56 99 ILE A CA 1
ATOM 787 C C . ILE A 1 99 ? 11.452 10.966 3.664 1.00 72.56 99 ILE A C 1
ATOM 789 O O . ILE A 1 99 ? 12.207 11.863 3.316 1.00 72.56 99 ILE A O 1
ATOM 793 N N . GLU A 1 100 ? 11.911 9.860 4.251 1.00 73.38 100 GLU A N 1
ATOM 794 C CA . GLU A 1 100 ? 13.348 9.616 4.479 1.00 73.38 100 GLU A CA 1
ATOM 795 C C . GLU A 1 100 ? 14.137 9.567 3.158 1.00 73.38 100 GLU A C 1
ATOM 797 O O . GLU A 1 100 ? 15.183 10.208 3.012 1.00 73.38 100 GLU A O 1
ATOM 802 N N . LEU A 1 101 ? 13.591 8.868 2.160 1.00 65.94 101 LEU A N 1
ATOM 803 C CA . LEU A 1 101 ? 14.145 8.815 0.807 1.00 65.94 101 LEU A CA 1
ATOM 804 C C . LEU A 1 101 ? 13.995 10.166 0.093 1.00 65.94 101 LEU A C 1
ATOM 806 O O . LEU A 1 101 ? 14.924 10.659 -0.531 1.00 65.94 101 LEU A O 1
ATOM 810 N N . GLY A 1 102 ? 12.840 10.815 0.212 1.00 56.56 102 GLY A N 1
ATOM 811 C CA . GLY A 1 102 ? 12.558 12.124 -0.378 1.00 56.56 102 GLY A CA 1
ATOM 812 C C . GLY A 1 102 ? 13.393 13.257 0.221 1.00 56.56 102 GLY A C 1
ATOM 813 O O . GLY A 1 102 ? 13.722 14.204 -0.480 1.00 56.56 102 GLY A O 1
ATOM 814 N N . SER A 1 103 ? 13.787 13.142 1.489 1.00 53.06 103 SER A N 1
ATOM 815 C CA . SER A 1 103 ? 14.711 14.050 2.175 1.00 53.06 103 SER A CA 1
ATOM 816 C C . SER A 1 103 ? 16.134 13.898 1.633 1.00 53.06 103 SER A C 1
ATOM 818 O O . SER A 1 103 ? 16.840 14.887 1.442 1.00 53.06 103 SER A O 1
ATOM 820 N N . THR A 1 104 ? 16.532 12.676 1.257 1.00 50.53 104 THR A N 1
ATOM 821 C CA . THR A 1 104 ? 17.768 12.456 0.487 1.00 50.53 104 THR A CA 1
ATOM 822 C C . THR A 1 104 ? 17.639 12.923 -0.968 1.00 50.53 104 THR A C 1
ATOM 824 O O . THR A 1 104 ? 18.611 13.421 -1.533 1.00 50.53 104 THR A O 1
ATOM 827 N N . PHE A 1 105 ? 16.437 12.885 -1.551 1.00 45.59 105 PHE A N 1
ATOM 828 C CA . PHE A 1 105 ? 16.091 13.540 -2.821 1.00 45.59 105 PHE A CA 1
ATOM 829 C C . PHE A 1 105 ? 15.579 14.979 -2.634 1.00 45.59 105 PHE A C 1
ATOM 831 O O . PHE A 1 105 ? 14.742 15.419 -3.422 1.00 45.59 105 PHE A O 1
ATOM 838 N N . GLY A 1 106 ? 16.071 15.707 -1.617 1.00 45.16 106 GLY A N 1
ATOM 839 C CA . GLY A 1 106 ? 15.649 17.048 -1.171 1.00 45.16 106 GLY A CA 1
ATOM 840 C C . GLY A 1 106 ? 15.833 18.194 -2.175 1.00 45.16 106 GLY A C 1
ATOM 841 O O . GLY A 1 106 ? 16.150 19.322 -1.810 1.00 45.16 106 GLY A O 1
ATOM 842 N N . LEU A 1 107 ? 15.636 17.930 -3.458 1.00 48.56 107 LEU A N 1
ATOM 843 C CA . LEU A 1 107 ? 15.641 18.890 -4.532 1.00 48.56 107 LEU A CA 1
ATOM 844 C C . LEU A 1 107 ? 14.361 18.676 -5.327 1.00 48.56 107 LEU A C 1
ATOM 846 O O . LEU A 1 107 ? 14.183 17.705 -6.059 1.00 48.56 107 LEU A O 1
ATOM 850 N N . CYS A 1 108 ? 13.456 19.637 -5.202 1.00 46.66 108 CYS A N 1
ATOM 851 C CA . CYS A 1 108 ? 12.474 19.862 -6.241 1.00 46.66 108 CYS A CA 1
ATOM 852 C C . CYS A 1 108 ? 13.220 19.972 -7.585 1.00 46.66 108 CYS A C 1
ATOM 854 O O . CYS A 1 108 ? 13.931 20.947 -7.811 1.00 46.66 108 CYS A O 1
ATOM 856 N N . ASN A 1 109 ? 13.035 19.011 -8.498 1.00 49.66 109 ASN A N 1
ATOM 857 C CA . ASN A 1 109 ? 13.531 19.080 -9.886 1.00 49.66 109 ASN A CA 1
ATOM 858 C C . ASN A 1 109 ? 12.742 20.091 -10.743 1.00 49.66 109 ASN A C 1
ATOM 860 O O . ASN A 1 109 ? 12.619 19.971 -11.961 1.00 49.66 109 ASN A O 1
ATOM 864 N N . CYS A 1 110 ? 12.155 21.097 -10.109 1.00 53.94 110 CYS A N 1
ATOM 865 C CA . CYS A 1 110 ? 11.527 22.208 -10.782 1.00 53.94 110 CYS A CA 1
ATOM 866 C C . CYS A 1 110 ? 12.621 23.088 -11.398 1.00 53.94 110 CYS A C 1
ATOM 868 O O . CYS A 1 110 ? 13.219 23.927 -10.727 1.00 53.94 110 CYS A O 1
ATOM 870 N N . VAL A 1 111 ? 12.816 22.941 -12.711 1.00 54.22 111 VAL A N 1
ATOM 871 C CA . VAL A 1 111 ? 13.740 23.735 -13.549 1.00 54.22 111 VAL A CA 1
ATOM 872 C C . VAL A 1 111 ? 13.533 25.258 -13.394 1.00 54.22 111 VAL A C 1
ATOM 874 O O . VAL A 1 111 ? 14.401 26.040 -13.759 1.00 54.22 111 VAL A O 1
ATOM 877 N N . GLY A 1 112 ? 12.398 25.698 -12.832 1.00 52.59 112 GLY A N 1
ATOM 878 C CA . GLY A 1 112 ? 12.022 27.107 -12.735 1.00 52.59 112 GLY A CA 1
ATOM 879 C C . GLY A 1 112 ? 12.192 27.819 -11.388 1.00 52.59 112 GLY A C 1
ATOM 880 O O . GLY A 1 112 ? 12.207 29.045 -11.414 1.00 52.59 112 GLY A O 1
ATOM 881 N N . CYS A 1 113 ? 12.277 27.153 -10.223 1.00 60.50 113 CYS A N 1
ATOM 882 C CA . CYS A 1 113 ? 12.173 27.899 -8.949 1.00 60.50 113 CYS A CA 1
ATOM 883 C C . CYS A 1 113 ? 13.343 27.836 -7.969 1.00 60.50 113 CYS A C 1
ATOM 885 O O . CYS A 1 113 ? 13.366 28.706 -7.104 1.00 60.50 113 CYS A O 1
ATOM 887 N N . GLY A 1 114 ? 14.312 26.918 -8.093 1.00 53.41 114 GLY A N 1
ATOM 888 C CA . GLY A 1 114 ? 15.601 26.965 -7.366 1.00 53.41 114 GLY A CA 1
ATOM 889 C C . GLY A 1 114 ? 15.544 27.133 -5.835 1.00 53.41 114 GLY A C 1
ATOM 890 O O . GLY A 1 114 ? 16.568 27.381 -5.206 1.00 53.41 114 GLY A O 1
ATOM 891 N N . ARG A 1 115 ? 14.363 27.040 -5.220 1.00 51.50 115 ARG A N 1
ATOM 892 C CA . ARG A 1 115 ? 14.154 27.227 -3.789 1.00 51.50 115 ARG A CA 1
ATOM 893 C C . ARG A 1 115 ? 14.159 25.861 -3.132 1.00 51.50 115 ARG A C 1
ATOM 895 O O . ARG A 1 115 ? 13.274 25.048 -3.392 1.00 51.50 115 ARG A O 1
ATOM 902 N N . LEU A 1 116 ? 15.149 25.650 -2.274 1.00 54.53 116 LEU A N 1
ATOM 903 C CA . LEU A 1 116 ? 15.111 24.628 -1.239 1.00 54.53 116 LEU A CA 1
ATOM 904 C C . LEU A 1 116 ? 13.903 24.939 -0.354 1.00 54.53 116 LEU A C 1
ATOM 906 O O . LEU A 1 116 ? 13.852 25.981 0.300 1.00 54.53 116 LEU A O 1
ATOM 910 N N . LEU A 1 117 ? 12.885 24.087 -0.413 1.00 51.84 117 LEU A N 1
ATOM 911 C CA . LEU A 1 117 ? 11.853 24.093 0.609 1.00 51.84 117 LEU A CA 1
ATOM 912 C C . LEU A 1 117 ? 12.487 23.441 1.831 1.00 51.84 117 LEU A C 1
ATOM 914 O O . LEU A 1 117 ? 12.801 22.255 1.782 1.00 51.84 117 LEU A O 1
ATOM 918 N N . ASP A 1 118 ? 12.690 24.222 2.891 1.00 48.47 118 ASP A N 1
ATOM 919 C CA . ASP A 1 118 ? 12.924 23.667 4.220 1.00 48.47 118 ASP A CA 1
ATOM 920 C C . ASP A 1 118 ? 11.727 22.771 4.531 1.00 48.47 118 ASP A C 1
ATOM 922 O O . ASP A 1 118 ? 10.609 23.249 4.745 1.00 48.47 118 ASP A O 1
ATOM 926 N N . ILE A 1 119 ? 11.940 21.459 4.467 1.00 53.94 119 ILE A N 1
ATOM 927 C CA . ILE A 1 119 ? 10.998 20.503 5.026 1.00 53.94 119 ILE A CA 1
ATOM 928 C C . ILE A 1 119 ? 11.237 20.608 6.532 1.00 53.94 119 ILE A C 1
ATOM 930 O O . ILE A 1 119 ? 12.315 20.215 6.980 1.00 53.94 119 ILE A O 1
ATOM 934 N N . PRO A 1 120 ? 10.305 21.185 7.310 1.00 51.03 120 PRO A N 1
ATOM 935 C CA . PRO A 1 120 ? 10.501 21.312 8.746 1.00 51.03 120 PRO A CA 1
ATOM 936 C C . PRO A 1 120 ? 10.773 19.925 9.331 1.00 51.03 120 PRO A C 1
ATOM 938 O O . PRO A 1 120 ? 10.079 18.959 8.988 1.00 51.03 120 PRO A O 1
ATOM 941 N N . SER A 1 121 ? 11.796 19.830 10.187 1.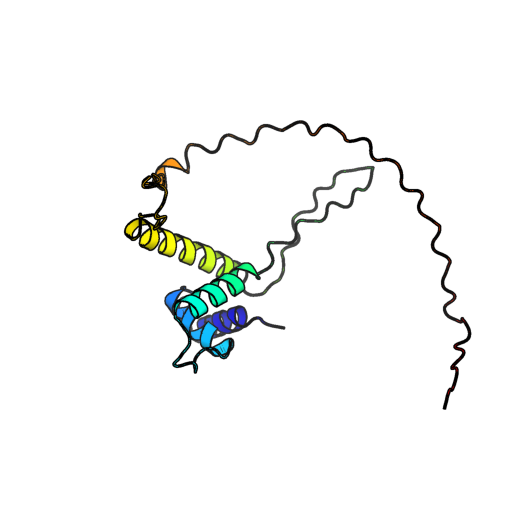00 48.12 121 SER A N 1
ATOM 942 C CA . SER A 1 121 ? 12.096 18.599 10.918 1.00 48.12 121 SER A CA 1
ATOM 943 C C . SER A 1 121 ? 10.823 18.115 11.612 1.00 48.12 121 SER A C 1
ATOM 945 O O . SER A 1 121 ? 10.002 18.908 12.080 1.00 48.12 121 SER A O 1
ATOM 947 N N . ARG A 1 122 ? 10.637 16.795 11.694 1.00 48.28 122 ARG A N 1
ATOM 948 C CA . ARG A 1 122 ? 9.471 16.157 12.332 1.00 48.28 122 ARG A CA 1
ATOM 949 C C . ARG A 1 122 ? 9.256 16.632 13.779 1.00 48.28 122 ARG A C 1
ATOM 951 O O . ARG A 1 122 ? 8.137 16.572 14.284 1.00 48.28 122 ARG A O 1
ATOM 958 N N . GLU A 1 123 ? 10.310 17.128 14.416 1.00 56.31 123 GLU A N 1
ATOM 959 C CA . GLU A 1 123 ? 10.309 17.701 15.764 1.00 56.31 123 GLU A CA 1
ATOM 960 C C . GLU A 1 123 ? 9.577 19.056 15.838 1.00 56.31 123 GLU A C 1
ATOM 962 O O . GLU A 1 123 ? 8.944 19.349 16.852 1.00 56.31 123 GLU A O 1
ATOM 967 N N . ASP A 1 124 ? 9.550 19.828 14.746 1.00 49.12 124 ASP A N 1
ATOM 968 C CA . ASP A 1 124 ? 8.924 21.158 14.681 1.00 49.12 124 ASP A CA 1
ATOM 969 C C . ASP A 1 124 ? 7.427 21.116 14.331 1.00 49.12 124 ASP A C 1
ATOM 971 O O . ASP A 1 124 ? 6.692 22.081 14.552 1.00 49.12 124 ASP A O 1
ATOM 975 N N . LEU A 1 125 ? 6.926 19.990 13.808 1.00 50.44 125 LEU A N 1
ATOM 976 C CA . LEU A 1 125 ? 5.514 19.856 13.423 1.00 50.44 125 LEU A CA 1
ATOM 977 C C . LEU A 1 125 ? 4.585 19.538 14.608 1.00 50.44 125 LEU A C 1
ATOM 979 O O . LEU A 1 125 ? 3.372 19.733 14.513 1.00 50.44 125 LEU A O 1
ATOM 983 N N . SER A 1 126 ? 5.138 19.060 15.726 1.00 51.62 126 SER A N 1
ATOM 984 C CA . SER A 1 126 ? 4.367 18.697 16.925 1.00 51.62 126 SER A CA 1
ATOM 985 C C . SER A 1 126 ? 4.035 19.909 17.814 1.00 51.62 126 SER A C 1
ATOM 987 O O . SER A 1 126 ? 3.094 19.867 18.605 1.00 51.62 126 SER A O 1
ATOM 989 N N . SER A 1 127 ? 4.765 21.019 17.669 1.00 51.72 127 SER A N 1
ATOM 990 C CA . SER A 1 127 ? 4.675 22.203 18.539 1.00 51.72 127 SER A CA 1
ATOM 991 C C . SER A 1 127 ? 3.826 23.356 17.977 1.00 51.72 127 SER A C 1
ATOM 993 O O . SER A 1 127 ? 3.522 24.294 18.714 1.00 51.72 127 SER A O 1
ATOM 995 N N . HIS A 1 128 ? 3.377 23.292 16.716 1.00 47.28 128 HIS A N 1
ATOM 996 C CA . HIS A 1 128 ? 2.739 24.428 16.031 1.00 47.28 128 HIS A CA 1
ATOM 997 C C . HIS A 1 128 ? 1.412 24.125 15.318 1.00 47.28 128 HIS A C 1
ATOM 999 O O . HIS A 1 128 ? 1.098 24.757 14.312 1.00 47.28 128 HIS A O 1
ATOM 1005 N N . LEU A 1 129 ? 0.570 23.228 15.838 1.00 45.00 129 LEU A N 1
ATOM 1006 C CA . LEU A 1 129 ? -0.835 23.183 15.409 1.00 45.00 129 LEU A CA 1
ATOM 1007 C C . LEU A 1 129 ? -1.668 24.172 16.246 1.00 45.00 129 LEU A C 1
ATOM 1009 O O . LEU A 1 129 ? -2.109 23.807 17.339 1.00 45.00 129 LEU A O 1
ATOM 1013 N N . PRO A 1 130 ? -1.917 25.419 15.784 1.00 51.16 130 PRO A N 1
ATOM 1014 C CA . PRO A 1 130 ? -2.894 26.275 16.434 1.00 51.16 130 PRO A CA 1
ATOM 1015 C C . PRO A 1 130 ? -4.260 25.597 16.344 1.00 51.16 130 PRO A C 1
ATOM 1017 O O . PRO A 1 130 ? -4.695 25.168 15.270 1.00 51.16 130 PRO A O 1
ATOM 1020 N N . ALA A 1 131 ? -4.934 25.499 17.490 1.00 63.09 131 ALA A N 1
ATOM 1021 C CA . ALA A 1 131 ? -6.308 25.034 17.566 1.00 63.09 131 ALA A CA 1
ATOM 1022 C C . ALA A 1 131 ? -7.152 25.773 16.507 1.00 63.09 131 ALA A C 1
ATOM 1024 O O . ALA A 1 131 ? -7.070 27.002 16.418 1.00 63.09 131 ALA A O 1
ATOM 1025 N N . PRO A 1 132 ? -7.932 25.063 15.672 1.00 46.06 132 PRO A N 1
ATOM 1026 C CA . PRO A 1 132 ? -8.653 25.692 14.579 1.00 46.06 132 PRO A CA 1
ATOM 1027 C C . PRO A 1 132 ? -9.672 26.684 15.140 1.00 46.06 132 PRO A C 1
ATOM 1029 O O . PRO A 1 132 ? -10.677 26.293 15.738 1.00 46.06 132 PRO A O 1
ATOM 1032 N N . GLU A 1 133 ? -9.422 27.978 14.935 1.00 61.53 133 GLU A N 1
ATOM 1033 C CA . GLU A 1 133 ? -10.387 29.005 15.301 1.00 61.53 133 GLU A CA 1
ATOM 1034 C C . GLU A 1 133 ? -11.696 28.795 14.520 1.00 61.53 133 GLU A C 1
ATOM 1036 O O . GLU A 1 133 ? -11.681 28.595 13.295 1.00 61.53 133 GLU A O 1
ATOM 1041 N N . PRO A 1 134 ? -12.857 28.847 15.195 1.00 57.59 134 PRO A N 1
ATOM 1042 C CA . PRO A 1 134 ? -14.139 28.590 14.564 1.00 57.59 134 PRO A CA 1
ATOM 1043 C C . PRO A 1 134 ? -14.496 29.725 13.596 1.00 57.59 134 PRO A C 1
ATOM 1045 O O . PRO A 1 134 ? -15.080 30.747 13.967 1.00 57.59 134 PRO A O 1
ATOM 1048 N N . LYS A 1 135 ? -14.193 29.529 12.308 1.00 62.94 135 LYS A N 1
ATOM 1049 C CA . LYS A 1 135 ? -14.633 30.425 11.232 1.00 62.94 135 LYS A CA 1
ATOM 1050 C C . LYS A 1 135 ? -16.162 30.420 11.164 1.00 62.94 135 LYS A C 1
ATOM 1052 O O . LYS A 1 135 ? -16.790 29.448 10.743 1.00 62.94 135 LYS A O 1
ATOM 1057 N N . ARG A 1 136 ? -16.773 31.538 11.568 1.00 60.62 136 ARG A N 1
ATOM 1058 C CA . ARG A 1 136 ? -18.222 31.774 11.477 1.00 60.62 136 ARG A CA 1
ATOM 1059 C C . ARG A 1 136 ? -18.658 31.752 10.009 1.00 60.62 136 ARG A C 1
ATOM 1061 O O . ARG A 1 136 ? -18.512 32.735 9.285 1.00 60.62 136 ARG A O 1
ATOM 1068 N N . LEU A 1 137 ? -19.216 30.626 9.569 1.00 62.72 137 LEU A N 1
ATOM 1069 C CA . LEU A 1 137 ? -19.794 30.470 8.235 1.00 62.72 137 LEU A CA 1
ATOM 1070 C C . LEU A 1 137 ? -20.957 31.459 8.046 1.00 62.72 137 LEU A C 1
ATOM 1072 O O . LEU A 1 137 ? -22.011 31.341 8.679 1.00 62.72 137 LEU A O 1
ATOM 1076 N N . ARG A 1 138 ? -20.778 32.434 7.145 1.00 68.38 138 ARG A N 1
ATOM 1077 C CA . ARG A 1 138 ? -21.854 33.321 6.679 1.00 68.38 138 ARG A CA 1
ATOM 1078 C C . ARG A 1 138 ? -22.970 32.467 6.067 1.00 68.38 138 ARG A C 1
ATOM 1080 O O . ARG A 1 138 ? -22.782 31.814 5.043 1.00 68.38 138 ARG A O 1
ATOM 1087 N N . LYS A 1 139 ? -24.150 32.481 6.699 1.00 58.34 139 LYS A N 1
ATOM 1088 C CA . LYS A 1 139 ? -25.353 31.775 6.231 1.00 58.34 139 LYS A CA 1
ATOM 1089 C C . LYS A 1 139 ? -25.775 32.307 4.857 1.00 58.34 139 LYS A C 1
ATOM 1091 O O . LYS A 1 139 ? -26.393 33.364 4.752 1.00 58.34 139 LYS A O 1
ATOM 1096 N N . ARG A 1 140 ? -25.480 31.552 3.799 1.00 67.69 140 ARG A N 1
ATOM 1097 C CA . ARG A 1 140 ? -26.015 31.790 2.452 1.00 67.69 140 ARG A CA 1
ATOM 1098 C C . ARG A 1 140 ? -27.508 31.432 2.461 1.00 67.69 140 ARG A C 1
ATOM 1100 O O . ARG A 1 140 ? -27.858 30.277 2.697 1.00 67.69 140 ARG A O 1
ATOM 1107 N N . LYS A 1 141 ? -28.393 32.418 2.252 1.00 65.75 141 LYS A N 1
ATOM 1108 C CA . LYS A 1 141 ? -29.849 32.203 2.123 1.00 65.75 141 LYS A CA 1
ATOM 1109 C C . LYS A 1 141 ? -30.112 31.262 0.942 1.00 65.75 141 LYS A C 1
ATOM 1111 O O . LYS A 1 141 ? -29.969 31.651 -0.213 1.00 65.75 141 LYS A O 1
ATOM 1116 N N . THR A 1 142 ? -30.485 30.021 1.227 1.00 61.84 142 THR A N 1
ATOM 1117 C CA . THR A 1 142 ? -30.903 29.039 0.224 1.00 61.84 142 THR A CA 1
ATOM 1118 C C . THR A 1 142 ? -32.340 29.341 -0.198 1.00 61.84 142 THR A C 1
ATOM 1120 O O . THR A 1 142 ? -33.265 29.272 0.611 1.00 61.84 142 THR A O 1
ATOM 1123 N N . ARG A 1 143 ? -32.538 29.708 -1.473 1.00 70.75 143 ARG A N 1
ATOM 1124 C CA . ARG A 1 143 ? -33.869 29.766 -2.099 1.00 70.75 143 ARG A CA 1
ATOM 1125 C C . ARG A 1 143 ? -34.491 28.368 -2.017 1.00 70.75 143 ARG A C 1
ATOM 1127 O O . ARG A 1 143 ? -33.888 27.406 -2.489 1.00 70.75 143 ARG A O 1
ATOM 1134 N N . LYS A 1 144 ? -35.676 28.258 -1.405 1.00 67.19 144 LYS A N 1
ATOM 1135 C CA . LYS A 1 144 ? -36.451 27.011 -1.335 1.00 67.19 144 LYS A CA 1
ATOM 1136 C C . LYS A 1 144 ? -36.710 26.514 -2.762 1.00 67.19 144 LYS A C 1
ATOM 1138 O O . LYS A 1 144 ? -37.413 27.180 -3.517 1.00 67.19 144 LYS A O 1
ATOM 1143 N N . ARG A 1 145 ? -36.134 25.367 -3.139 1.00 65.31 145 ARG A N 1
ATOM 1144 C CA . ARG A 1 145 ? -36.566 24.642 -4.340 1.00 65.31 145 ARG A CA 1
ATOM 1145 C C . ARG A 1 145 ? -37.946 24.061 -4.055 1.00 65.31 145 ARG A C 1
ATOM 1147 O O . ARG A 1 145 ? -38.119 23.342 -3.076 1.00 65.31 145 ARG A O 1
ATOM 1154 N N . ILE A 1 146 ? -38.904 24.414 -4.903 1.00 64.75 146 ILE A N 1
ATOM 1155 C CA . ILE A 1 146 ? -40.239 23.822 -4.940 1.00 64.75 146 ILE A CA 1
ATOM 1156 C C . ILE A 1 146 ? -40.049 22.374 -5.397 1.00 64.75 146 ILE A C 1
ATOM 1158 O O . ILE A 1 146 ? -39.643 22.126 -6.531 1.00 64.75 146 ILE A O 1
ATOM 1162 N N . ILE A 1 147 ? -40.249 21.430 -4.481 1.00 63.72 147 ILE A N 1
ATOM 1163 C CA . ILE A 1 147 ? -40.235 19.997 -4.775 1.00 63.72 147 ILE A CA 1
ATOM 1164 C C . ILE A 1 147 ? -41.545 19.709 -5.508 1.00 63.72 147 ILE A C 1
ATOM 1166 O O . ILE A 1 147 ? -42.618 19.933 -4.951 1.00 63.72 147 ILE A O 1
ATOM 1170 N N . ARG A 1 148 ? -41.463 19.278 -6.770 1.00 65.75 148 ARG A N 1
ATOM 1171 C CA . ARG A 1 148 ? -42.638 18.761 -7.479 1.00 65.75 148 ARG A CA 1
ATOM 1172 C C . ARG A 1 148 ? -43.021 17.418 -6.843 1.00 65.75 148 ARG A C 1
ATOM 1174 O O . ARG A 1 148 ? -42.111 16.633 -6.570 1.00 65.75 148 ARG A O 1
ATOM 1181 N N . PRO A 1 149 ? -44.312 17.168 -6.574 1.00 63.44 149 PRO A N 1
ATOM 1182 C CA . PRO A 1 149 ? -44.758 15.906 -6.004 1.00 63.44 149 PRO A CA 1
AT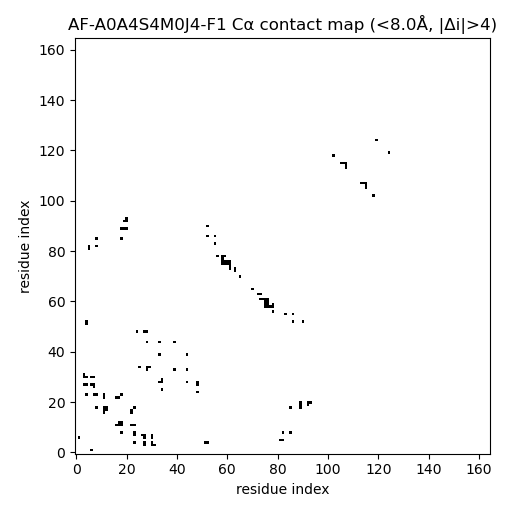OM 1183 C C . PRO A 1 149 ? -44.377 14.762 -6.945 1.00 63.44 149 PRO A C 1
ATOM 1185 O O . PRO A 1 149 ? -44.584 14.842 -8.156 1.00 63.44 149 PRO A O 1
ATOM 1188 N N . VAL A 1 150 ? -43.763 13.732 -6.369 1.00 58.50 150 VAL A N 1
ATOM 1189 C CA . VAL A 1 150 ? -43.489 12.466 -7.045 1.00 58.50 150 VAL A CA 1
ATOM 1190 C C . VAL A 1 150 ? -44.851 11.832 -7.302 1.00 58.50 150 VAL A C 1
ATOM 1192 O O . VAL A 1 150 ? -45.584 11.563 -6.354 1.00 58.50 150 VAL A O 1
ATOM 1195 N N . LEU A 1 151 ? -45.216 11.696 -8.577 1.00 65.44 151 LEU A N 1
ATOM 1196 C CA . LEU A 1 151 ? -46.389 10.929 -8.974 1.00 65.44 151 LEU A CA 1
ATOM 1197 C C . LEU A 1 151 ? -46.157 9.476 -8.565 1.00 65.44 151 LEU A C 1
ATOM 1199 O O . LEU A 1 151 ? -45.115 8.899 -8.877 1.00 65.44 151 LEU A O 1
ATOM 1203 N N . ASP A 1 152 ? -47.123 8.953 -7.821 1.00 65.44 152 ASP A N 1
ATOM 1204 C CA . ASP A 1 152 ? -47.175 7.584 -7.334 1.00 65.44 152 ASP A CA 1
ATOM 1205 C C . ASP A 1 152 ? -47.141 6.638 -8.540 1.00 65.44 152 ASP A C 1
ATOM 1207 O O . ASP A 1 152 ? -47.986 6.720 -9.436 1.00 65.44 152 ASP A O 1
ATOM 1211 N N . VAL A 1 153 ? -46.096 5.819 -8.621 1.00 62.03 153 VAL A N 1
ATOM 1212 C CA . VAL A 1 153 ? -45.936 4.848 -9.703 1.00 62.03 153 VAL A CA 1
ATOM 1213 C C . VAL A 1 153 ? -46.753 3.629 -9.313 1.00 62.03 153 VAL A C 1
ATOM 1215 O O . VAL A 1 153 ? -46.372 2.891 -8.408 1.00 62.03 153 VAL A O 1
ATOM 1218 N N . ASP A 1 154 ? -47.882 3.451 -9.994 1.00 70.50 154 ASP A N 1
ATOM 1219 C CA . ASP A 1 154 ? -48.758 2.292 -9.850 1.00 70.50 154 ASP A CA 1
ATOM 1220 C C . ASP A 1 154 ? -47.987 0.990 -10.166 1.00 70.50 154 ASP A C 1
ATOM 1222 O O . ASP A 1 154 ? -47.540 0.804 -11.305 1.00 70.50 154 ASP A O 1
ATOM 1226 N N . PRO A 1 155 ? -47.817 0.075 -9.191 1.00 68.25 155 PRO A N 1
ATOM 1227 C CA . PRO A 1 155 ? -47.116 -1.190 -9.394 1.00 68.25 155 PRO A CA 1
ATOM 1228 C C . PRO A 1 155 ? -47.872 -2.188 -10.291 1.00 68.25 155 PRO A C 1
ATOM 1230 O O . PRO A 1 155 ? -47.301 -3.222 -10.634 1.00 68.25 155 PRO A O 1
ATOM 1233 N N . TYR A 1 156 ? -49.112 -1.894 -10.700 1.00 69.25 156 TYR A N 1
ATOM 1234 C CA . TYR A 1 156 ? -49.906 -2.722 -11.618 1.00 69.25 156 TYR A CA 1
ATOM 1235 C C . TYR A 1 156 ? -50.177 -2.056 -12.976 1.00 69.25 156 TYR A C 1
ATOM 1237 O O . TYR A 1 156 ? -51.007 -2.544 -13.747 1.00 69.25 156 TYR A O 1
ATOM 1245 N N . GLY A 1 157 ? -49.452 -0.981 -13.309 1.00 66.81 157 GLY A N 1
ATOM 1246 C CA . GLY A 1 157 ? -49.545 -0.332 -14.615 1.00 66.81 157 GLY A CA 1
ATOM 1247 C C . GLY A 1 157 ? -49.319 -1.329 -15.758 1.00 66.81 157 GLY A C 1
ATOM 1248 O O . GLY A 1 157 ? -48.265 -1.960 -15.848 1.00 66.81 157 GLY A O 1
ATOM 1249 N N . ALA A 1 158 ? -50.329 -1.490 -16.618 1.00 58.12 158 ALA A N 1
ATOM 1250 C CA . ALA A 1 158 ? -50.350 -2.490 -17.679 1.00 58.12 158 ALA A CA 1
ATOM 1251 C C . ALA A 1 158 ? -49.092 -2.407 -18.559 1.00 58.12 158 ALA A C 1
ATOM 1253 O O . ALA A 1 158 ? -48.846 -1.416 -19.247 1.00 58.12 158 ALA A O 1
ATOM 1254 N N . SER A 1 159 ? -48.297 -3.478 -18.539 1.00 57.34 159 SER A N 1
ATOM 1255 C CA . SER A 1 159 ? -47.097 -3.625 -19.354 1.00 57.34 159 SER A CA 1
ATOM 1256 C C . SER A 1 159 ? -47.500 -3.819 -20.819 1.00 57.34 159 SER A C 1
ATOM 1258 O O . SER A 1 159 ? -47.724 -4.937 -21.285 1.00 57.34 159 SER A O 1
ATOM 1260 N N . THR A 1 160 ? -47.650 -2.719 -21.560 1.00 60.91 160 THR A N 1
ATOM 1261 C CA . THR A 1 160 ? -47.860 -2.768 -23.009 1.00 60.91 160 THR A CA 1
ATOM 1262 C C . THR A 1 160 ? -46.535 -3.102 -23.684 1.00 60.91 160 THR A C 1
ATOM 1264 O O . THR A 1 160 ? -45.729 -2.230 -24.006 1.00 60.91 160 THR A O 1
ATOM 1267 N N . SER A 1 161 ? -46.305 -4.396 -23.879 1.00 54.97 161 SER A N 1
ATOM 1268 C CA . SER A 1 161 ? -45.272 -4.935 -24.757 1.00 54.97 161 SER A CA 1
ATOM 1269 C C . SER A 1 161 ? -45.646 -4.626 -26.210 1.00 54.97 161 SER A C 1
ATOM 1271 O O . SER A 1 161 ? -46.410 -5.345 -26.851 1.00 54.97 161 SER A O 1
ATOM 1273 N N . ALA A 1 162 ? -45.116 -3.524 -26.739 1.00 55.00 162 ALA A N 1
ATOM 1274 C CA . ALA A 1 162 ? -45.153 -3.255 -28.168 1.00 55.00 162 ALA A CA 1
ATOM 1275 C C . ALA A 1 162 ? -44.139 -4.172 -28.870 1.00 55.00 162 ALA A C 1
ATOM 1277 O O . ALA A 1 162 ? -42.929 -3.956 -28.818 1.00 55.00 162 ALA A O 1
ATOM 1278 N N . ARG A 1 163 ? -44.660 -5.222 -29.514 1.00 50.28 163 ARG A N 1
ATOM 1279 C CA . ARG A 1 163 ? -44.009 -5.898 -30.639 1.00 50.28 163 ARG A CA 1
ATOM 1280 C C . ARG A 1 163 ? -43.793 -4.875 -31.754 1.00 50.28 163 ARG A C 1
ATOM 1282 O O . ARG A 1 163 ? -44.777 -4.319 -32.229 1.00 50.28 163 ARG A O 1
ATOM 1289 N N . CYS A 1 164 ? -42.563 -4.729 -32.231 1.00 50.34 164 CYS A N 1
ATOM 1290 C CA . CYS A 1 164 ? -42.315 -4.301 -33.604 1.00 50.34 164 CYS A CA 1
ATOM 1291 C C . CYS A 1 164 ? -41.296 -5.248 -34.240 1.00 50.34 164 CYS A C 1
ATOM 1293 O O . CYS A 1 164 ? -40.267 -5.560 -33.637 1.00 50.34 164 CYS A O 1
ATOM 1295 N N . LEU A 1 165 ? -41.704 -5.736 -35.412 1.00 52.84 165 LEU A N 1
ATOM 1296 C CA . LEU A 1 165 ? -40.949 -6.482 -36.413 1.00 52.84 165 LEU A CA 1
ATOM 1297 C C . LEU A 1 165 ? -39.895 -5.592 -37.078 1.00 52.84 165 LEU A C 1
ATOM 1299 O O . LEU A 1 165 ? -40.148 -4.367 -37.157 1.00 52.84 165 LEU A O 1
#

Mean predicted aligned error: 16.78 Å

Foldseek 3Di:
DQQLLLVLVVVCVVVVHDLECVSSLQSSCVSVVNNVPPPDDPVNSVVVVVVSLVPPDDQPQPPQPCDPPDRDRDDRDPPPDPCNVSSVVNVVNVVVVVVVVVVVVQDDPPPPDPDRDPPDDPVVVVPDDDDDDDDDDDDDDDDDDDDDDDPDDPPPPDDPPDDDD

Solvent-accessible surface area (backbone atoms only — not comparable to full-atom values): 11040 Å² total; per-residue (Å²): 133,84,50,42,61,52,51,24,52,51,50,32,59,74,69,71,47,75,93,39,62,85,57,40,51,65,44,22,32,48,64,65,71,52,68,81,46,93,79,61,50,67,67,57,57,50,52,53,49,52,51,54,64,63,66,52,74,71,62,59,68,54,79,78,74,83,58,95,84,60,93,73,84,63,72,64,54,78,64,87,57,79,64,51,71,56,52,54,47,40,51,50,57,46,50,54,50,50,47,58,52,42,58,75,54,65,59,79,86,53,93,81,67,90,65,76,75,82,73,76,56,80,78,61,65,76,79,65,74,74,77,83,74,84,76,81,77,79,83,75,86,75,78,84,78,83,78,77,82,80,76,81,77,65,93,77,64,80,83,79,79,78,84,78,133

Organism: NCBI:txid2447956

Sequence (165 aa):
MTTAIEQAISHLIQTRQPITVSHVLPIYLQFAGLSSMADLDSMTAIITFERAMDKHPAPSYPIAKRDKTKMVTLAPLPCKRLYHAEVEQLRRDYWEKAIELGSTFGLCNCVGCGRLLDIPSREDLSSHLPAPEPKRLRKRKTRKRIIRPVLDVDPYGASTSARCL

Radius of gyration: 25.55 Å; Cα contacts (8 Å, |Δi|>4): 77; chains: 1; bounding box: 68×51×55 Å

Secondary structure (DSSP, 8-state):
---HHHHHHHHHHHTT----HHHHHHHHHHHTT-TT-TT--HHHHHHHHHHHHHTSPPP--------TT----PPPPP---TTHHHHHHHHHHHHHHHHHHHHHT-----TTT--------TTTSSS-------------------PPP-----TT---------

pLDDT: mean 72.46, std 17.6, range [45.0, 98.0]